Protein AF-A0AAU0RH51-F1 (afdb_monomer_lite)

pLDDT: mean 74.69, std 15.5, range [36.38, 96.56]

Radius of gyration: 16.01 Å; chains: 1; bounding box: 30×42×48 Å

Structure (mmCIF, N/CA/C/O backbone):
data_AF-A0AAU0RH51-F1
#
_entry.id   AF-A0AAU0RH51-F1
#
loop_
_atom_site.group_PDB
_atom_site.id
_atom_site.type_symbol
_atom_site.label_atom_id
_atom_site.label_alt_id
_atom_site.label_comp_id
_atom_site.label_asym_id
_atom_site.label_entity_id
_atom_site.label_seq_id
_atom_site.pdbx_PDB_ins_code
_atom_site.Cartn_x
_atom_site.Cartn_y
_atom_site.Cartn_z
_atom_site.occupancy
_atom_site.B_iso_or_equiv
_atom_site.auth_seq_id
_atom_site.auth_comp_id
_atom_site.auth_asym_id
_atom_site.auth_atom_id
_atom_site.pdbx_PDB_model_num
ATOM 1 N N . MET A 1 1 ? -5.287 16.132 17.626 1.00 53.84 1 MET A N 1
ATOM 2 C CA . MET A 1 1 ? -5.071 15.749 16.210 1.00 53.84 1 MET A CA 1
ATOM 3 C C . MET A 1 1 ? -6.405 15.384 15.580 1.00 53.84 1 MET A C 1
ATOM 5 O O . MET A 1 1 ? -7.094 14.542 16.146 1.00 53.84 1 MET A O 1
ATOM 9 N N . LYS A 1 2 ? -6.790 16.016 14.460 1.00 58.69 2 LYS A N 1
ATOM 10 C CA . LYS A 1 2 ? -7.979 15.591 13.700 1.00 58.69 2 LYS A CA 1
ATOM 11 C C . LYS A 1 2 ? -7.718 14.195 13.121 1.00 58.69 2 LYS A C 1
ATOM 13 O O . LYS A 1 2 ? -6.608 13.914 12.667 1.00 58.69 2 LYS A O 1
ATOM 18 N N . LYS A 1 3 ? -8.712 13.318 13.237 1.00 64.06 3 LYS A N 1
ATOM 19 C CA . LYS A 1 3 ? -8.663 11.931 12.771 1.00 64.06 3 LYS A CA 1
ATOM 20 C C . LYS A 1 3 ? -9.634 11.795 11.608 1.00 64.06 3 LYS A C 1
ATOM 22 O O . LYS A 1 3 ? -10.737 12.330 11.686 1.00 64.06 3 LYS A O 1
ATOM 27 N N . THR A 1 4 ? -9.222 11.078 10.571 1.00 71.19 4 THR A N 1
ATOM 28 C CA . THR A 1 4 ? -10.112 10.707 9.475 1.00 71.19 4 THR A CA 1
ATOM 29 C C . THR A 1 4 ? -10.543 9.268 9.699 1.00 71.19 4 THR A C 1
ATOM 31 O O . THR A 1 4 ? -9.706 8.375 9.826 1.00 71.19 4 THR A O 1
ATOM 34 N N . VAL A 1 5 ? -11.849 9.035 9.803 1.00 75.12 5 VAL A N 1
ATOM 35 C CA . VAL A 1 5 ? -12.367 7.673 9.931 1.00 75.12 5 VAL A CA 1
ATOM 36 C C . VAL A 1 5 ? -12.275 7.016 8.558 1.00 75.12 5 VAL A C 1
ATOM 38 O O . VAL A 1 5 ? -12.864 7.495 7.594 1.00 75.12 5 VAL A O 1
ATOM 41 N N . ILE A 1 6 ? -11.493 5.944 8.477 1.00 81.75 6 ILE A N 1
ATOM 42 C CA . ILE A 1 6 ? -11.359 5.099 7.294 1.00 81.75 6 ILE A CA 1
ATOM 43 C C . ILE A 1 6 ? -11.899 3.726 7.674 1.00 81.75 6 ILE A C 1
ATOM 45 O O . ILE A 1 6 ? -11.577 3.214 8.748 1.00 81.75 6 ILE A O 1
ATOM 49 N N . GLU A 1 7 ? -12.729 3.148 6.811 1.00 82.38 7 GLU A N 1
ATOM 50 C CA . GLU A 1 7 ? -13.250 1.797 6.997 1.00 82.38 7 GLU A CA 1
ATOM 51 C C . GLU A 1 7 ? -12.107 0.782 7.071 1.00 82.38 7 GLU A C 1
ATOM 53 O O . GLU A 1 7 ? -11.134 0.861 6.319 1.00 82.38 7 GLU A O 1
ATOM 58 N N . TYR A 1 8 ? -12.232 -0.196 7.971 1.00 83.19 8 TYR A N 1
ATOM 59 C CA . TYR A 1 8 ? -11.203 -1.218 8.178 1.00 83.19 8 TYR A CA 1
ATOM 60 C C . TYR A 1 8 ? -10.855 -1.963 6.886 1.00 83.19 8 TYR A C 1
ATOM 62 O O . TYR A 1 8 ? -9.686 -2.215 6.606 1.00 83.19 8 TYR A O 1
ATOM 70 N N . ASP A 1 9 ? -11.864 -2.244 6.069 1.00 83.38 9 ASP A N 1
ATOM 71 C CA . ASP A 1 9 ? -1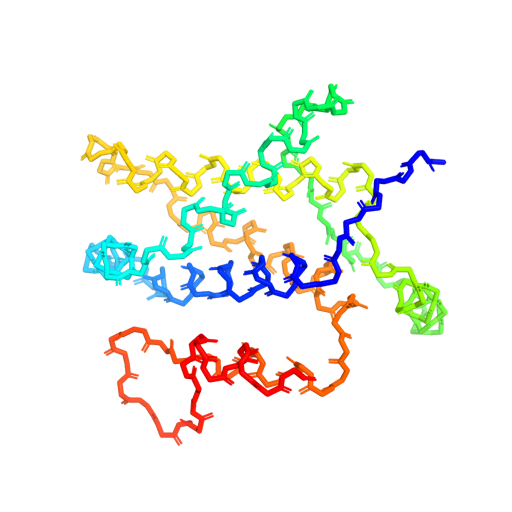1.702 -2.925 4.792 1.00 83.38 9 ASP A CA 1
ATOM 72 C C . ASP A 1 9 ? -10.757 -2.181 3.853 1.00 83.38 9 ASP A C 1
ATOM 74 O O . ASP A 1 9 ? -9.913 -2.806 3.219 1.00 83.38 9 ASP A O 1
ATOM 78 N N . LYS A 1 10 ? -10.805 -0.847 3.853 1.00 88.06 10 LYS A N 1
ATOM 79 C CA . LYS A 1 10 ? -9.887 -0.011 3.074 1.00 88.06 10 LYS A CA 1
ATOM 80 C C . LYS A 1 10 ? -8.468 -0.028 3.625 1.00 88.06 10 LYS A C 1
ATOM 82 O O . LYS A 1 10 ? -7.519 0.032 2.852 1.00 88.06 10 LYS A O 1
ATOM 87 N N . ILE A 1 11 ? -8.297 -0.165 4.940 1.00 89.38 11 ILE A N 1
ATOM 88 C CA . ILE A 1 11 ? -6.973 -0.356 5.555 1.00 89.38 11 ILE A CA 1
ATOM 89 C C . ILE A 1 11 ? -6.373 -1.703 5.152 1.00 89.38 11 ILE A C 1
ATOM 91 O O . ILE A 1 11 ? -5.186 -1.771 4.832 1.00 89.38 11 ILE A O 1
ATOM 95 N N . LEU A 1 12 ? -7.185 -2.761 5.145 1.00 87.25 12 LEU A N 1
ATOM 96 C CA . LEU A 1 12 ? -6.754 -4.089 4.724 1.00 87.25 12 LEU A CA 1
ATOM 97 C C . LEU A 1 12 ? -6.419 -4.117 3.224 1.00 87.25 12 LEU A C 1
ATOM 99 O O . LEU A 1 12 ? -5.342 -4.583 2.863 1.00 87.25 12 LEU A O 1
ATOM 103 N N . GLU A 1 13 ? -7.277 -3.551 2.368 1.00 88.38 13 GLU A N 1
ATOM 104 C CA . GLU A 1 13 ? -7.012 -3.395 0.927 1.00 88.38 13 GLU A CA 1
ATOM 105 C C . GLU A 1 13 ? -5.695 -2.650 0.675 1.00 88.38 13 GLU A C 1
ATOM 107 O O . GLU A 1 13 ? -4.873 -3.101 -0.129 1.00 88.38 13 GLU A O 1
ATOM 112 N N . LEU A 1 14 ? -5.458 -1.548 1.399 1.00 91.81 14 LEU A N 1
ATOM 113 C CA . LEU A 1 14 ? -4.223 -0.776 1.294 1.00 91.81 14 LEU A CA 1
ATOM 114 C C . LEU A 1 14 ? -3.010 -1.598 1.718 1.00 91.81 14 LEU A C 1
ATOM 116 O O . LEU A 1 14 ? -2.014 -1.619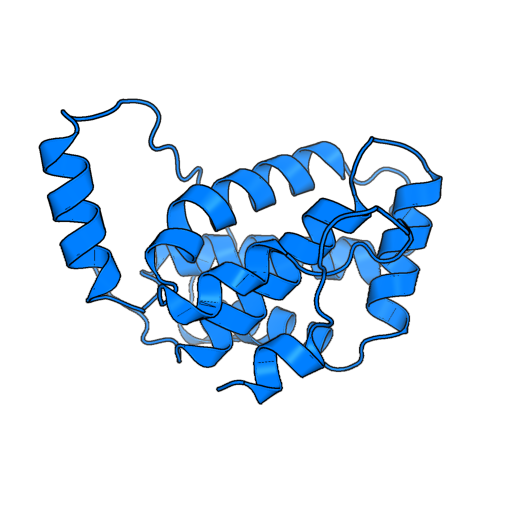 1.002 1.00 91.81 14 LEU A O 1
ATOM 120 N N . PHE A 1 15 ? -3.086 -2.287 2.861 1.00 91.12 15 PHE A N 1
ATOM 121 C CA . PHE A 1 15 ? -1.996 -3.134 3.339 1.00 91.12 15 PHE A CA 1
ATOM 122 C C . PHE A 1 15 ? -1.615 -4.173 2.288 1.00 91.12 15 PHE A C 1
ATOM 124 O O . PHE A 1 15 ? -0.443 -4.306 1.942 1.00 91.12 15 PHE A O 1
ATOM 131 N N . ILE A 1 16 ? -2.610 -4.886 1.762 1.00 86.31 16 ILE A N 1
ATOM 132 C CA . ILE A 1 16 ? -2.389 -5.950 0.792 1.00 86.31 16 ILE A CA 1
ATOM 133 C C . ILE A 1 16 ? -1.806 -5.381 -0.507 1.00 86.31 16 ILE A C 1
ATOM 135 O O . ILE A 1 16 ? -0.837 -5.925 -1.035 1.00 86.31 16 ILE A O 1
ATOM 139 N N . THR A 1 17 ? -2.362 -4.271 -0.995 1.00 88.06 17 THR A N 1
ATOM 140 C CA . THR A 1 17 ? -1.887 -3.588 -2.204 1.00 88.06 17 THR A CA 1
ATOM 141 C C . THR A 1 17 ? -0.427 -3.173 -2.063 1.00 88.06 17 THR A C 1
ATOM 143 O O . THR A 1 17 ? 0.397 -3.513 -2.906 1.00 88.06 17 THR A O 1
ATOM 146 N N . LEU A 1 18 ? -0.084 -2.485 -0.974 1.00 90.75 18 LEU A N 1
ATOM 147 C CA . LEU A 1 18 ? 1.278 -2.032 -0.711 1.00 90.75 18 LEU A CA 1
ATOM 148 C C . LEU A 1 18 ? 2.249 -3.200 -0.535 1.00 90.75 18 LEU A C 1
ATOM 150 O O . LEU A 1 18 ? 3.367 -3.152 -1.044 1.00 90.75 18 LEU A O 1
ATOM 154 N N . ARG A 1 19 ? 1.822 -4.267 0.147 1.00 86.38 19 ARG A N 1
ATOM 155 C CA . ARG A 1 19 ? 2.640 -5.469 0.309 1.00 86.38 19 ARG A CA 1
ATOM 156 C C . ARG A 1 19 ? 2.928 -6.129 -1.034 1.00 86.38 19 ARG A C 1
ATOM 158 O O . ARG A 1 19 ? 4.054 -6.561 -1.249 1.00 86.38 19 ARG A O 1
ATOM 165 N N . GLN A 1 20 ? 1.947 -6.178 -1.928 1.00 81.44 20 GLN A N 1
ATOM 166 C CA . GLN A 1 20 ? 2.146 -6.734 -3.260 1.00 81.44 20 GLN A CA 1
ATOM 167 C C . GLN A 1 20 ? 3.076 -5.896 -4.118 1.00 81.44 20 GLN A C 1
ATOM 169 O O . GLN A 1 20 ? 3.962 -6.445 -4.754 1.00 81.44 20 GLN A O 1
ATOM 174 N N . VAL A 1 21 ? 2.947 -4.571 -4.064 1.00 83.62 21 VAL A N 1
ATOM 175 C CA . VAL A 1 21 ? 3.900 -3.676 -4.729 1.00 83.62 21 VAL A CA 1
ATOM 176 C C . VAL A 1 21 ? 5.321 -3.901 -4.214 1.00 83.62 21 VAL A C 1
ATOM 178 O O . VAL A 1 21 ? 6.246 -4.003 -5.010 1.00 83.62 21 VAL A O 1
ATOM 181 N N . ASP A 1 22 ? 5.508 -4.005 -2.896 1.00 85.81 22 ASP A N 1
ATOM 182 C CA . ASP A 1 22 ? 6.816 -4.313 -2.307 1.00 85.81 22 ASP A CA 1
ATOM 183 C C . ASP A 1 22 ? 7.371 -5.647 -2.826 1.00 85.81 22 ASP A C 1
ATOM 185 O O . ASP A 1 22 ? 8.533 -5.684 -3.225 1.00 85.81 22 ASP A O 1
ATOM 189 N N . LEU A 1 23 ? 6.541 -6.698 -2.880 1.00 79.06 23 LEU A N 1
ATOM 190 C CA . LEU A 1 23 ? 6.907 -8.008 -3.431 1.00 79.06 23 LEU A CA 1
ATOM 191 C C . LEU A 1 23 ? 7.281 -7.921 -4.916 1.00 79.06 23 LEU A C 1
ATOM 193 O O . LEU A 1 23 ? 8.390 -8.287 -5.276 1.00 79.06 23 LEU A O 1
ATOM 197 N N . SER A 1 24 ? 6.440 -7.334 -5.764 1.00 76.94 24 SER A N 1
ATOM 198 C CA . SER A 1 24 ? 6.728 -7.169 -7.195 1.00 76.94 24 SER A CA 1
ATOM 199 C C . SER A 1 24 ? 7.988 -6.341 -7.484 1.00 76.94 24 SER A C 1
ATOM 201 O O . SER A 1 24 ? 8.527 -6.415 -8.579 1.00 76.94 24 SER A O 1
ATOM 203 N N . ILE A 1 25 ? 8.487 -5.551 -6.524 1.00 76.94 25 ILE A N 1
ATOM 204 C CA . ILE A 1 25 ? 9.723 -4.762 -6.664 1.00 76.94 25 ILE A CA 1
ATOM 205 C C . ILE A 1 25 ? 10.960 -5.519 -6.114 1.00 76.94 25 ILE A C 1
ATOM 207 O O . ILE A 1 25 ? 12.091 -5.032 -6.234 1.00 76.94 25 ILE A O 1
ATOM 211 N N . VAL A 1 26 ? 10.810 -6.723 -5.539 1.00 68.75 26 VAL A N 1
ATOM 212 C CA . VAL A 1 26 ? 11.889 -7.469 -4.856 1.00 68.75 26 VAL A CA 1
ATOM 213 C C . VAL A 1 26 ? 13.100 -7.727 -5.769 1.00 68.75 26 VAL A C 1
ATOM 215 O O . VAL A 1 26 ? 13.105 -8.587 -6.640 1.00 68.75 26 VAL A O 1
ATOM 218 N N . VAL A 1 27 ? 14.177 -6.985 -5.473 1.00 52.44 27 VAL A N 1
ATOM 219 C CA . VAL A 1 27 ? 15.530 -6.990 -6.070 1.00 52.44 27 VAL A CA 1
ATOM 220 C C . VAL A 1 27 ? 15.640 -6.398 -7.479 1.00 52.44 27 VAL A C 1
ATOM 222 O O . VAL A 1 27 ? 15.920 -7.126 -8.415 1.00 52.44 27 VAL A O 1
ATOM 225 N N . GLY A 1 28 ? 15.500 -5.067 -7.594 1.00 51.72 28 GLY A N 1
ATOM 226 C CA . GLY A 1 28 ? 16.314 -4.155 -8.434 1.00 51.72 28 GLY A CA 1
ATOM 227 C C . GLY A 1 28 ? 16.583 -4.492 -9.909 1.00 51.72 28 GLY A C 1
ATOM 228 O O . GLY A 1 28 ? 17.471 -3.892 -10.509 1.00 51.72 28 GLY A O 1
ATOM 229 N N . ARG A 1 29 ? 15.868 -5.453 -10.479 1.00 58.97 29 ARG A N 1
ATOM 230 C CA . ARG A 1 29 ? 16.064 -5.979 -11.822 1.00 58.97 29 ARG A CA 1
ATOM 231 C C . ARG A 1 29 ? 15.017 -5.372 -12.762 1.00 58.97 29 ARG A C 1
ATOM 233 O O . ARG A 1 29 ? 13.883 -5.173 -12.327 1.00 58.97 29 ARG A O 1
ATOM 240 N N . PRO A 1 30 ? 15.353 -5.059 -14.025 1.00 57.22 30 PRO A N 1
ATOM 241 C CA . PRO A 1 30 ? 14.385 -4.545 -15.000 1.00 57.22 30 PRO A CA 1
ATOM 242 C C . PRO A 1 30 ? 13.132 -5.425 -15.147 1.00 57.22 30 PRO A C 1
ATOM 244 O O . PRO A 1 30 ? 12.033 -4.910 -15.346 1.00 57.22 30 PRO A O 1
ATOM 247 N N . GLU A 1 31 ? 13.281 -6.740 -14.981 1.00 60.56 31 GLU A N 1
ATOM 248 C CA . GLU A 1 31 ? 12.204 -7.734 -15.022 1.00 60.56 31 GLU A CA 1
ATOM 249 C C . GLU A 1 31 ? 11.144 -7.503 -13.927 1.00 60.56 31 GLU A C 1
ATOM 251 O O . GLU A 1 31 ? 9.961 -7.750 -14.149 1.00 60.56 31 GLU A O 1
ATOM 256 N N . ASN A 1 32 ? 11.524 -6.913 -12.790 1.00 66.50 32 ASN A N 1
ATOM 257 C CA . ASN A 1 32 ? 10.603 -6.595 -11.694 1.00 66.50 32 ASN A CA 1
ATOM 258 C C . ASN A 1 32 ? 9.646 -5.454 -12.050 1.00 66.50 32 ASN A C 1
ATOM 260 O O . ASN A 1 32 ? 8.522 -5.394 -11.557 1.00 66.50 32 ASN A O 1
ATOM 264 N N . TYR A 1 33 ? 10.073 -4.523 -12.911 1.00 71.62 33 TYR A N 1
ATOM 265 C CA . TYR A 1 33 ? 9.179 -3.470 -13.389 1.00 71.62 33 TYR A CA 1
ATOM 266 C C . TYR A 1 33 ? 8.080 -4.061 -14.279 1.00 71.62 33 TYR A C 1
ATOM 268 O O . TYR A 1 33 ? 6.920 -3.677 -14.162 1.00 71.62 33 TYR A O 1
ATOM 276 N N . GLN A 1 34 ? 8.417 -5.050 -15.111 1.00 73.00 34 GLN A N 1
ATOM 277 C CA . GLN A 1 34 ? 7.424 -5.784 -15.896 1.00 73.00 34 GLN A CA 1
ATOM 278 C C . GLN A 1 34 ? 6.522 -6.660 -15.015 1.00 73.00 34 GLN A C 1
ATOM 280 O O . GLN A 1 34 ? 5.319 -6.714 -15.271 1.00 73.00 34 GLN A O 1
ATOM 285 N N . GLU A 1 35 ? 7.057 -7.288 -13.961 1.00 69.75 35 GLU A N 1
ATOM 286 C CA . GLU A 1 35 ? 6.258 -8.014 -12.960 1.00 69.75 35 GLU A CA 1
ATOM 287 C C . GLU A 1 35 ? 5.243 -7.083 -12.281 1.00 69.75 35 GLU A C 1
ATOM 289 O O . GLU A 1 35 ? 4.061 -7.415 -12.184 1.00 69.75 35 GLU A O 1
ATOM 294 N N . LEU A 1 36 ? 5.685 -5.889 -11.875 1.00 76.38 36 LEU A N 1
ATOM 295 C CA . LEU A 1 36 ? 4.830 -4.858 -11.296 1.00 76.38 36 LEU A CA 1
ATOM 296 C C . LEU A 1 36 ? 3.719 -4.446 -12.268 1.00 76.38 36 LEU A C 1
ATOM 298 O O . LEU A 1 36 ? 2.552 -4.471 -11.894 1.00 76.38 36 LEU A O 1
ATOM 302 N N . LEU A 1 37 ? 4.054 -4.094 -13.514 1.00 76.88 37 LEU A N 1
ATOM 303 C CA . LEU A 1 37 ? 3.053 -3.704 -14.513 1.00 76.88 37 LEU A CA 1
ATOM 304 C C . LEU A 1 37 ? 2.039 -4.828 -14.774 1.00 76.88 37 LEU A C 1
ATOM 306 O O . LEU A 1 37 ? 0.839 -4.571 -14.757 1.00 76.88 37 LEU A O 1
ATOM 310 N N . SER A 1 38 ? 2.508 -6.071 -14.916 1.00 74.75 38 SER A N 1
ATOM 311 C CA . SER A 1 38 ? 1.647 -7.243 -15.136 1.00 74.75 38 SER A CA 1
ATOM 312 C C . SER A 1 38 ? 0.689 -7.477 -13.962 1.00 74.75 38 SER A C 1
ATOM 314 O O . SER A 1 38 ? -0.507 -7.679 -14.163 1.00 74.75 38 SER A O 1
ATOM 316 N N . TYR A 1 39 ? 1.181 -7.355 -12.724 1.00 73.44 39 TYR A N 1
ATOM 317 C CA . TYR A 1 39 ? 0.360 -7.446 -11.515 1.00 73.44 39 TYR A CA 1
ATOM 318 C C . TYR A 1 39 ? -0.803 -6.436 -11.513 1.00 73.44 39 TYR A C 1
ATOM 320 O O . TYR A 1 39 ? -1.917 -6.769 -11.100 1.00 73.44 39 TYR A O 1
ATOM 328 N N . PHE A 1 40 ? -0.559 -5.204 -11.970 1.00 73.69 40 PHE A N 1
ATOM 329 C CA . PHE A 1 40 ? -1.585 -4.161 -12.029 1.00 73.69 40 PHE A CA 1
ATOM 330 C C . PHE A 1 40 ? -2.530 -4.299 -13.225 1.00 73.69 40 PHE A C 1
ATOM 332 O O . PHE A 1 40 ? -3.721 -4.022 -13.068 1.00 73.69 40 PHE A O 1
ATOM 339 N N . ASP A 1 41 ? -2.038 -4.754 -14.379 1.00 73.38 41 ASP A N 1
ATOM 340 C CA . ASP A 1 41 ? -2.864 -5.006 -15.565 1.00 73.38 41 ASP A CA 1
ATOM 341 C C . ASP A 1 41 ? -3.885 -6.134 -15.315 1.00 73.38 41 ASP A C 1
ATOM 343 O O . ASP A 1 41 ? -5.035 -6.050 -15.754 1.00 73.38 41 ASP A O 1
ATOM 347 N N . GLU A 1 42 ? -3.514 -7.163 -14.548 1.00 68.12 42 GLU A N 1
ATOM 348 C CA . GLU A 1 42 ? -4.385 -8.314 -14.279 1.00 68.12 42 GLU A CA 1
ATOM 349 C C . GLU A 1 42 ? -5.444 -8.066 -13.188 1.00 68.12 42 GLU A C 1
ATOM 351 O O . GLU A 1 42 ? -6.460 -8.765 -13.129 1.00 68.12 42 GLU A O 1
ATOM 356 N N . ARG A 1 43 ? -5.267 -7.054 -12.326 1.00 69.00 43 ARG A N 1
ATOM 357 C CA . ARG A 1 43 ? -6.076 -6.876 -11.105 1.00 69.00 43 ARG A CA 1
ATOM 358 C C . ARG A 1 43 ? -6.850 -5.562 -11.084 1.00 69.00 43 ARG A C 1
ATOM 360 O O . ARG A 1 43 ? -6.443 -4.548 -10.515 1.00 69.00 43 ARG A O 1
ATOM 367 N N . LYS A 1 44 ? -8.074 -5.631 -11.612 1.00 66.69 44 LYS A N 1
ATOM 368 C CA . LYS A 1 44 ? -9.004 -4.493 -11.774 1.00 66.69 44 LYS A CA 1
ATOM 369 C C . LYS A 1 44 ? -9.387 -3.767 -10.475 1.00 66.69 44 LYS A C 1
ATOM 371 O O . LYS A 1 44 ? -9.805 -2.614 -10.523 1.00 66.69 44 LYS A O 1
ATOM 376 N N . TYR A 1 45 ? -9.267 -4.414 -9.317 1.00 67.00 45 TYR A N 1
ATOM 377 C CA . TYR A 1 45 ? -9.698 -3.867 -8.022 1.00 67.00 45 TYR A CA 1
ATOM 378 C C . TYR A 1 45 ? -8.641 -2.996 -7.325 1.00 67.00 45 TYR A C 1
ATOM 380 O O . TYR A 1 45 ? -8.962 -2.313 -6.353 1.00 67.00 45 TYR A O 1
ATOM 388 N N . ILE A 1 46 ? -7.395 -2.969 -7.810 1.00 73.94 46 ILE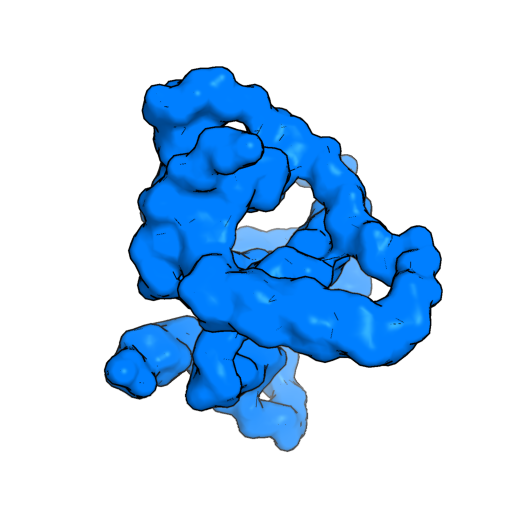 A N 1
ATOM 389 C CA . ILE A 1 46 ? -6.326 -2.220 -7.140 1.00 73.94 46 ILE A CA 1
ATOM 390 C C . ILE A 1 46 ? -6.433 -0.717 -7.404 1.00 73.94 46 ILE A C 1
ATOM 392 O O . ILE A 1 46 ? -6.286 0.085 -6.482 1.00 73.94 46 ILE A O 1
ATOM 396 N N . SER A 1 47 ? -6.727 -0.324 -8.646 1.00 77.31 47 SER A N 1
ATOM 397 C CA . SER A 1 47 ? -6.872 1.089 -9.013 1.00 77.31 47 SER A CA 1
ATOM 398 C C . SER A 1 47 ? -7.928 1.818 -8.154 1.00 77.31 47 SER A C 1
ATOM 400 O O . SER A 1 47 ? -7.598 2.870 -7.604 1.00 77.31 47 SER A O 1
ATOM 402 N N . PRO A 1 48 ? -9.121 1.242 -7.887 1.00 85.81 48 PRO A N 1
ATOM 403 C CA . PRO A 1 48 ? -10.065 1.796 -6.914 1.00 85.81 48 PRO A CA 1
ATOM 404 C C . PRO A 1 48 ? -9.491 2.017 -5.504 1.00 85.81 48 PRO A C 1
ATOM 406 O O . PRO A 1 48 ? -9.791 3.032 -4.874 1.00 85.81 48 PRO A O 1
ATOM 409 N N . CYS A 1 49 ? -8.658 1.099 -4.996 1.00 88.06 49 CYS A N 1
ATOM 410 C CA . CYS A 1 49 ? -8.013 1.251 -3.688 1.00 88.06 49 CYS A CA 1
ATOM 411 C C . CYS A 1 49 ? -7.035 2.436 -3.683 1.00 88.06 49 CYS A C 1
ATOM 413 O O . CYS A 1 49 ? -7.068 3.252 -2.762 1.00 88.06 49 CYS A O 1
ATOM 415 N N . LEU A 1 50 ? -6.184 2.566 -4.706 1.00 90.81 50 LEU A N 1
ATOM 416 C CA . LEU A 1 50 ? -5.227 3.676 -4.801 1.00 90.81 50 LEU A CA 1
ATOM 417 C C . LEU A 1 50 ? -5.952 5.029 -4.854 1.00 90.81 50 LEU A C 1
ATOM 419 O O . LEU A 1 50 ? -5.672 5.924 -4.047 1.00 90.81 50 LEU A O 1
ATOM 423 N N . GLN A 1 51 ? -6.949 5.133 -5.735 1.00 91.88 51 GLN A N 1
ATOM 424 C CA . GLN A 1 51 ? -7.752 6.340 -5.926 1.00 91.88 51 GLN A CA 1
ATOM 425 C C . GLN A 1 51 ? -8.509 6.741 -4.661 1.00 91.88 51 GLN A C 1
ATOM 427 O O . GLN A 1 51 ? -8.612 7.932 -4.367 1.00 91.88 51 GLN A O 1
ATOM 432 N N . TYR A 1 52 ? -8.999 5.771 -3.882 1.00 93.31 52 TYR A N 1
ATOM 433 C CA . TYR A 1 52 ? -9.719 6.035 -2.638 1.00 93.31 52 TYR A CA 1
ATOM 434 C C . TYR A 1 52 ? -8.890 6.876 -1.653 1.00 93.31 52 TYR A C 1
ATOM 436 O O . TYR A 1 52 ? -9.371 7.893 -1.149 1.00 93.31 52 TYR A O 1
ATOM 444 N N . PHE A 1 53 ? -7.628 6.508 -1.400 1.00 94.19 53 PHE A N 1
ATOM 445 C CA . PHE A 1 53 ? -6.783 7.241 -0.447 1.00 94.19 53 PHE A CA 1
ATOM 446 C C . PHE A 1 53 ? -6.366 8.618 -0.973 1.00 94.19 53 PHE A C 1
ATOM 448 O O . PHE A 1 53 ? -6.369 9.590 -0.214 1.00 94.19 53 PHE A O 1
ATOM 455 N N . VAL A 1 54 ? -6.094 8.737 -2.276 1.00 94.50 54 VAL A N 1
ATOM 456 C CA . VAL A 1 54 ? -5.818 10.033 -2.920 1.00 94.50 54 VAL A CA 1
ATOM 457 C C . VAL A 1 54 ? -7.041 10.956 -2.835 1.00 94.50 54 VAL A C 1
ATOM 459 O O . VAL A 1 54 ? -6.910 12.135 -2.494 1.00 94.50 54 VAL A O 1
ATOM 462 N N . ALA A 1 55 ? -8.240 10.431 -3.097 1.00 94.44 55 ALA A N 1
ATOM 463 C CA . ALA A 1 55 ? -9.494 11.173 -2.998 1.00 94.44 55 ALA A CA 1
ATOM 464 C C . ALA A 1 55 ? -9.777 11.618 -1.558 1.00 94.44 55 ALA A C 1
ATOM 466 O O . ALA A 1 55 ? -10.130 12.777 -1.342 1.00 94.44 55 ALA A O 1
ATOM 467 N N . LYS A 1 56 ? -9.533 10.752 -0.564 1.00 93.19 56 LYS A N 1
ATOM 468 C CA . LYS A 1 56 ? -9.676 11.107 0.855 1.00 93.19 56 LYS A CA 1
ATOM 469 C C . LYS A 1 56 ? -8.741 12.240 1.268 1.00 93.19 56 LYS A C 1
ATOM 471 O O . LYS A 1 56 ? -9.171 13.156 1.968 1.00 93.19 56 LYS A O 1
ATOM 476 N N . CYS A 1 57 ? -7.494 12.254 0.798 1.00 93.38 57 CYS A N 1
ATOM 477 C CA . CYS A 1 57 ? -6.614 13.402 1.024 1.00 93.38 57 CYS A CA 1
ATOM 478 C C . CYS A 1 57 ? -7.192 14.696 0.429 1.00 93.38 57 CYS A C 1
ATOM 480 O O . CYS A 1 57 ? -7.197 15.719 1.112 1.00 93.38 57 CYS A O 1
ATOM 482 N N . LYS A 1 58 ? -7.736 14.658 -0.796 1.00 93.25 58 LYS A N 1
ATOM 483 C CA . LYS A 1 58 ? -8.360 15.830 -1.441 1.00 93.25 58 LYS A CA 1
ATOM 484 C C . LYS A 1 58 ? -9.597 16.323 -0.685 1.00 93.25 58 LYS A C 1
ATOM 486 O O . LYS A 1 58 ? -9.700 17.519 -0.424 1.00 93.25 58 LYS A O 1
ATOM 491 N N . GLU A 1 59 ? -10.489 15.415 -0.290 1.00 92.81 59 GLU A N 1
ATOM 492 C CA . GLU A 1 59 ? -11.701 15.707 0.492 1.00 92.81 59 GLU A CA 1
ATOM 493 C C . GLU A 1 59 ? -11.361 16.460 1.787 1.00 92.81 59 GLU A C 1
ATOM 495 O O . GLU A 1 59 ? -11.961 17.487 2.107 1.00 92.81 59 GLU A O 1
ATOM 500 N N . HIS A 1 60 ? -10.326 16.002 2.493 1.00 90.00 60 HIS A N 1
ATOM 501 C CA . HIS A 1 60 ? -9.864 16.613 3.738 1.00 90.00 60 HIS A CA 1
ATOM 502 C C . HIS A 1 60 ? -8.867 17.767 3.544 1.00 90.00 60 HIS A C 1
ATOM 504 O O . HIS A 1 60 ? -8.376 18.309 4.538 1.00 90.00 60 HIS A O 1
ATOM 510 N N . LYS A 1 61 ? -8.575 18.163 2.296 1.00 93.62 61 LYS A N 1
ATOM 511 C CA . LYS A 1 61 ? -7.586 19.198 1.935 1.00 93.62 61 LYS A CA 1
ATOM 512 C C . LYS A 1 61 ? -6.197 18.932 2.539 1.00 93.62 61 LYS A C 1
ATOM 514 O O . LYS A 1 61 ? -5.511 19.849 2.985 1.00 93.62 61 LYS A O 1
ATOM 519 N N . LEU A 1 62 ? -5.801 17.664 2.584 1.00 92.38 62 LEU A N 1
ATOM 520 C CA . LEU A 1 62 ? -4.509 17.209 3.085 1.00 92.38 62 LEU A CA 1
ATOM 521 C C . LEU A 1 62 ? -3.499 17.107 1.932 1.00 92.38 62 LEU A C 1
ATOM 523 O O . LEU A 1 62 ? -3.837 16.557 0.880 1.00 92.38 62 LEU A O 1
ATOM 527 N N . PRO A 1 63 ? -2.258 17.590 2.107 1.00 94.25 63 PRO A N 1
ATOM 528 C CA . PRO A 1 63 ? -1.247 17.495 1.064 1.00 94.25 63 PRO A CA 1
ATOM 529 C C . PRO A 1 63 ? -0.696 16.065 0.957 1.00 94.25 63 PRO A C 1
ATOM 531 O O . PRO A 1 63 ? -0.547 15.362 1.956 1.00 94.25 63 PRO A O 1
ATOM 534 N N . LEU A 1 64 ? -0.371 15.631 -0.262 1.00 93.88 64 LEU A N 1
ATOM 535 C CA . LEU A 1 64 ? 0.210 14.311 -0.527 1.00 93.88 64 LEU A CA 1
ATOM 536 C C . LEU A 1 64 ? 1.715 14.349 -0.247 1.00 93.88 64 LEU A C 1
ATOM 538 O O . LEU A 1 64 ? 2.512 14.630 -1.139 1.00 93.88 64 LEU A O 1
ATOM 542 N N . VAL A 1 65 ? 2.097 14.112 1.006 1.00 93.25 65 VAL A N 1
ATOM 543 C CA . VAL A 1 65 ? 3.493 14.184 1.457 1.00 93.25 65 VAL A CA 1
ATOM 544 C C . VAL A 1 65 ? 3.859 12.910 2.206 1.00 93.25 65 VAL A C 1
ATOM 546 O O . VAL A 1 65 ? 3.117 12.463 3.082 1.00 93.25 65 VAL A O 1
ATOM 549 N N . TYR A 1 66 ? 5.024 12.353 1.878 1.00 92.19 66 TYR A N 1
ATOM 550 C CA . TYR A 1 66 ? 5.623 11.268 2.645 1.00 92.19 66 TYR A CA 1
ATOM 551 C C . TYR A 1 66 ? 6.157 11.784 3.978 1.00 92.19 66 TYR A C 1
ATOM 553 O O . TYR A 1 66 ? 6.901 12.763 4.018 1.00 92.19 66 TYR A O 1
ATOM 561 N N . GLN A 1 67 ? 5.817 11.092 5.058 1.00 89.38 67 GLN A N 1
ATOM 562 C CA . GLN A 1 67 ? 6.447 11.280 6.356 1.00 89.38 67 GLN A CA 1
ATOM 563 C C . GLN A 1 67 ? 7.064 9.955 6.778 1.00 89.38 67 GLN A C 1
ATOM 565 O O . GLN A 1 67 ? 6.442 8.910 6.607 1.00 89.38 67 GLN A O 1
ATOM 570 N N . GLU A 1 68 ? 8.288 9.989 7.297 1.00 84.12 68 GLU A N 1
ATOM 571 C CA . GLU A 1 68 ? 8.916 8.785 7.830 1.00 84.12 68 GLU A CA 1
ATOM 572 C C . GLU A 1 68 ? 8.217 8.352 9.115 1.00 84.12 68 GLU A C 1
ATOM 574 O O . GLU A 1 68 ? 8.111 9.115 10.075 1.00 84.12 68 GLU A O 1
ATOM 579 N N . HIS A 1 69 ? 7.781 7.094 9.151 1.00 78.19 69 HIS A N 1
ATOM 580 C CA . HIS A 1 69 ? 7.171 6.485 10.329 1.00 78.19 69 HIS A CA 1
ATOM 581 C C . HIS A 1 69 ? 8.231 5.662 11.036 1.00 78.19 69 HIS A C 1
ATOM 583 O O . HIS A 1 69 ? 8.174 4.436 11.111 1.00 78.19 69 HIS A O 1
ATOM 589 N N . ASN A 1 70 ? 9.265 6.351 11.503 1.00 64.94 70 ASN A N 1
ATOM 590 C CA . ASN A 1 70 ? 10.338 5.714 12.238 1.00 64.94 70 ASN A CA 1
ATOM 591 C C . ASN A 1 70 ? 9.867 5.425 13.666 1.00 64.94 70 ASN A C 1
ATOM 593 O O . ASN A 1 70 ? 9.710 6.337 14.469 1.00 64.94 70 ASN A O 1
ATOM 597 N N . TYR A 1 71 ? 9.784 4.145 14.032 1.00 54.22 71 TYR A N 1
ATOM 598 C CA . TYR A 1 71 ? 10.011 3.735 15.426 1.00 54.22 71 TYR A CA 1
ATOM 599 C C . TYR A 1 71 ? 11.521 3.659 15.728 1.00 54.22 71 TYR A C 1
ATOM 601 O O . TYR A 1 71 ? 11.973 2.813 16.501 1.00 54.22 71 TYR A O 1
ATOM 609 N N . ALA A 1 72 ? 12.335 4.499 15.078 1.00 38.25 72 ALA A N 1
ATOM 610 C CA . ALA A 1 72 ? 13.768 4.575 15.325 1.00 38.25 72 ALA A CA 1
ATOM 611 C C . ALA A 1 72 ? 13.990 5.367 16.616 1.00 38.25 72 ALA A C 1
ATOM 613 O O . ALA A 1 72 ? 14.030 6.593 16.629 1.00 38.25 72 ALA A O 1
ATOM 614 N N . GLY A 1 73 ? 14.057 4.616 17.710 1.00 36.38 73 GLY A N 1
ATOM 615 C CA . GLY A 1 73 ? 14.171 5.112 19.072 1.00 36.38 73 GLY A CA 1
ATOM 616 C C . GLY A 1 73 ? 13.142 4.409 19.932 1.00 36.38 73 GLY A C 1
ATOM 617 O O . GLY A 1 73 ? 12.155 5.028 20.298 1.00 36.38 73 GLY A O 1
ATOM 618 N N . GLN A 1 74 ? 13.336 3.110 20.200 1.00 41.12 74 GLN A N 1
ATOM 619 C CA . GLN A 1 74 ? 12.488 2.347 21.118 1.00 41.12 74 GLN A CA 1
ATOM 620 C C . GLN A 1 74 ? 12.332 3.126 22.434 1.00 41.12 74 GLN A C 1
ATOM 622 O O . GLN A 1 74 ? 13.273 3.156 23.233 1.00 41.12 74 GLN A O 1
ATOM 627 N N . PRO A 1 75 ? 11.162 3.709 22.740 1.00 41.16 75 PRO A N 1
ATOM 628 C CA . PRO A 1 75 ? 10.846 3.925 24.130 1.00 41.16 75 PRO A CA 1
ATOM 629 C C . PRO A 1 75 ? 10.555 2.521 24.682 1.00 41.16 75 PRO A C 1
ATOM 631 O O . PRO A 1 75 ? 9.881 1.725 24.026 1.00 41.16 75 PRO A O 1
ATOM 634 N N . LYS A 1 76 ? 11.158 2.176 25.829 1.00 46.91 76 LYS A N 1
ATOM 635 C CA . LYS A 1 76 ? 11.043 0.890 26.557 1.00 46.91 76 LYS A CA 1
ATOM 636 C C . LYS A 1 76 ? 9.829 0.066 26.097 1.00 46.91 76 LYS A C 1
ATOM 638 O O . LYS A 1 76 ? 8.722 0.592 26.204 1.00 46.91 76 LYS A O 1
ATOM 643 N N . LEU A 1 77 ? 10.031 -1.180 25.640 1.00 49.59 77 LEU A N 1
ATOM 644 C CA . LEU A 1 77 ? 9.033 -2.180 25.176 1.00 49.59 77 LEU A CA 1
ATOM 645 C C . LEU A 1 77 ? 7.590 -1.983 25.694 1.00 49.59 77 LEU A C 1
ATOM 647 O O . LEU A 1 77 ? 6.624 -2.099 24.946 1.00 49.59 77 LEU A O 1
ATOM 651 N N . PHE A 1 78 ? 7.440 -1.630 26.968 1.00 49.09 78 PHE A N 1
ATOM 652 C CA . PHE A 1 78 ? 6.185 -1.284 27.631 1.00 49.09 78 PHE A CA 1
ATOM 653 C C . PHE A 1 78 ? 5.374 -0.142 26.978 1.00 49.09 78 PHE A C 1
ATOM 655 O O . PHE A 1 78 ? 4.167 -0.265 26.785 1.00 49.09 78 PHE A O 1
ATOM 662 N N . SER A 1 79 ? 6.017 0.961 26.593 1.00 49.66 79 SER A N 1
ATOM 663 C CA . SER A 1 79 ? 5.367 2.089 25.906 1.00 49.66 79 SER A CA 1
ATOM 664 C C . SER A 1 79 ? 4.901 1.716 24.498 1.00 49.66 79 SER A C 1
ATOM 666 O O . SER A 1 79 ? 3.852 2.173 24.058 1.00 49.66 79 SER A O 1
ATOM 668 N N . GLN A 1 80 ? 5.624 0.812 23.836 1.00 51.84 80 GLN A N 1
ATOM 669 C CA . GLN A 1 80 ? 5.262 0.255 22.539 1.00 51.84 80 GLN A CA 1
ATOM 670 C C . GLN A 1 80 ? 4.053 -0.675 22.662 1.00 51.84 80 GLN A C 1
ATOM 672 O O . GLN A 1 80 ? 3.157 -0.623 21.831 1.00 51.84 80 GLN A O 1
ATOM 677 N N . VAL A 1 81 ? 3.961 -1.465 23.736 1.00 54.78 81 VAL A N 1
ATOM 678 C CA . VAL A 1 81 ? 2.770 -2.272 24.039 1.00 54.78 81 VAL A CA 1
ATOM 679 C C . VAL A 1 81 ? 1.556 -1.384 24.303 1.00 54.78 81 VAL A C 1
ATOM 681 O O . VAL A 1 81 ? 0.498 -1.657 23.749 1.00 54.78 81 VAL A O 1
ATOM 684 N N . ILE A 1 82 ? 1.692 -0.303 25.077 1.00 55.41 82 ILE A N 1
ATOM 685 C CA . ILE A 1 82 ? 0.584 0.630 25.354 1.00 55.41 82 ILE A CA 1
ATOM 686 C C . ILE A 1 82 ? 0.174 1.394 24.088 1.00 55.41 82 ILE A C 1
ATOM 688 O O . ILE A 1 82 ? -1.017 1.484 23.791 1.00 55.41 82 ILE A O 1
ATOM 692 N N . PHE A 1 83 ? 1.141 1.889 23.309 1.00 54.00 83 PHE A N 1
ATOM 693 C CA . PHE A 1 83 ? 0.897 2.584 22.044 1.00 54.00 83 PHE A CA 1
ATOM 694 C C . PHE A 1 83 ? 0.251 1.658 21.010 1.00 54.00 83 PHE A C 1
ATOM 696 O O . PHE A 1 83 ? -0.746 2.026 20.395 1.00 54.00 83 PHE A O 1
ATOM 703 N N . ASN A 1 84 ? 0.742 0.423 20.883 1.00 54.81 84 ASN A N 1
ATOM 704 C CA . ASN A 1 84 ? 0.144 -0.593 20.022 1.00 54.81 84 ASN A CA 1
ATOM 705 C C . ASN A 1 84 ? -1.233 -1.013 20.538 1.00 54.81 84 ASN A C 1
ATOM 707 O O . ASN A 1 84 ? -2.124 -1.238 19.734 1.00 54.81 84 ASN A O 1
ATOM 711 N N . PHE A 1 85 ? -1.464 -1.078 21.851 1.00 55.38 85 PHE A N 1
ATOM 712 C CA . PHE A 1 85 ? -2.783 -1.384 22.405 1.00 55.38 85 PHE A CA 1
ATOM 713 C C . PHE A 1 85 ? -3.791 -0.268 22.096 1.00 55.38 85 PHE A C 1
ATOM 715 O O . PHE A 1 85 ? -4.869 -0.558 21.585 1.00 55.38 85 PHE A O 1
ATOM 722 N N . TRP A 1 86 ? -3.427 1.002 22.297 1.00 53.12 86 TRP A N 1
ATOM 723 C CA . TRP A 1 86 ? -4.267 2.152 21.938 1.00 53.12 86 TRP A CA 1
ATOM 724 C C . TRP A 1 86 ? -4.492 2.265 20.422 1.00 53.12 86 TRP A C 1
ATOM 726 O O . TRP A 1 86 ? -5.622 2.462 19.977 1.00 53.12 86 TRP A O 1
ATOM 736 N N . ASN A 1 87 ? -3.463 2.062 19.597 1.00 54.16 87 ASN A N 1
ATOM 737 C CA . ASN A 1 87 ? -3.602 2.095 18.136 1.00 54.16 87 ASN A CA 1
ATOM 738 C C . ASN A 1 87 ? -4.386 0.910 17.573 1.00 54.16 87 ASN A C 1
ATOM 740 O O . ASN A 1 87 ? -5.087 1.061 16.577 1.00 54.16 87 ASN A O 1
ATOM 744 N N . ARG A 1 88 ? -4.358 -0.248 18.233 1.00 54.69 88 ARG A N 1
ATOM 745 C CA . ARG A 1 88 ? -5.152 -1.419 17.842 1.00 54.69 88 ARG A CA 1
ATOM 746 C C . ARG A 1 88 ? -6.646 -1.237 18.122 1.00 54.69 88 ARG A C 1
ATOM 748 O O . ARG A 1 88 ? -7.476 -1.846 17.445 1.00 54.69 88 ARG A O 1
ATOM 755 N N . TRP A 1 89 ? -6.991 -0.371 19.079 1.00 52.59 89 TRP A N 1
ATOM 756 C CA . TRP A 1 89 ? -8.355 0.132 19.278 1.00 52.59 89 TRP A CA 1
ATOM 757 C C . TRP A 1 89 ? -8.713 1.232 18.266 1.00 52.59 89 TRP A C 1
ATOM 759 O O . TRP A 1 89 ? -9.867 1.353 17.859 1.00 52.59 89 TRP A O 1
ATOM 769 N N . HIS A 1 90 ? -7.725 1.992 17.790 1.00 58.09 90 HIS A N 1
ATOM 770 C CA . HIS A 1 90 ? -7.887 3.045 16.789 1.00 58.09 90 HIS A CA 1
ATOM 771 C C . HIS A 1 90 ? -7.524 2.568 15.377 1.00 58.09 90 HIS A C 1
ATOM 773 O O . HIS A 1 90 ? -6.518 2.969 14.793 1.00 58.09 90 HIS A O 1
ATOM 779 N N . ARG A 1 91 ? -8.417 1.768 14.786 1.00 66.56 91 ARG A N 1
ATOM 780 C CA . ARG A 1 91 ? -8.314 1.211 13.419 1.00 66.56 91 ARG A CA 1
ATOM 781 C C . ARG A 1 91 ? -8.416 2.254 12.283 1.00 66.56 91 ARG A C 1
ATOM 783 O O . ARG A 1 91 ? -8.690 1.897 11.146 1.00 66.56 91 ARG A O 1
ATOM 790 N N . SER A 1 92 ? -8.221 3.537 12.585 1.00 76.38 92 SER A N 1
ATOM 791 C CA . SER A 1 92 ? -8.289 4.668 11.653 1.00 76.38 92 SER A CA 1
ATOM 792 C C . SER A 1 92 ? -6.895 5.194 11.308 1.00 76.38 92 SER A C 1
ATOM 794 O O . SER A 1 92 ? -5.983 5.113 12.139 1.00 76.38 92 SER A O 1
ATOM 796 N N . LEU A 1 93 ? -6.755 5.828 10.141 1.00 83.25 93 LEU A N 1
ATOM 797 C CA . LEU A 1 93 ? -5.576 6.637 9.835 1.00 83.25 93 LEU A CA 1
ATOM 798 C C . LEU A 1 93 ? -5.731 8.039 10.426 1.00 83.25 93 LEU A C 1
ATOM 800 O O . LEU A 1 93 ? -6.715 8.742 10.191 1.00 83.25 93 LEU A O 1
ATOM 804 N N . ILE A 1 94 ? -4.742 8.474 11.191 1.00 86.25 94 ILE A N 1
ATOM 805 C CA . ILE A 1 94 ? -4.628 9.883 11.561 1.00 86.25 94 ILE A CA 1
ATOM 806 C C . ILE A 1 94 ? -4.126 10.694 10.358 1.00 86.25 94 ILE A C 1
ATOM 808 O O . ILE A 1 94 ? -3.557 10.135 9.425 1.00 86.25 94 ILE A O 1
ATOM 812 N N . ASN A 1 95 ? -4.328 12.015 10.357 1.00 88.31 95 ASN A N 1
ATOM 813 C CA . ASN A 1 95 ? -4.122 12.823 9.147 1.00 88.31 95 ASN A CA 1
ATOM 814 C C . ASN A 1 95 ? -2.749 12.642 8.484 1.00 88.31 95 ASN A C 1
ATOM 816 O O . ASN A 1 95 ? -2.691 12.568 7.265 1.00 88.31 95 ASN A O 1
ATOM 820 N N . HIS A 1 96 ? -1.664 12.524 9.249 1.00 88.62 96 HIS A N 1
ATOM 821 C CA . HIS A 1 96 ? -0.340 12.338 8.659 1.00 88.62 96 HIS A CA 1
ATOM 822 C C . HIS A 1 96 ? -0.106 10.925 8.088 1.00 88.62 96 HIS A C 1
ATOM 824 O O . HIS A 1 96 ? 0.551 10.770 7.058 1.00 88.62 96 HIS A O 1
ATOM 830 N N . GLU A 1 97 ? -0.687 9.891 8.707 1.00 90.94 97 GLU A N 1
ATOM 831 C CA . GLU A 1 97 ? -0.709 8.536 8.145 1.00 90.94 97 GLU A CA 1
ATOM 832 C C . GLU A 1 97 ? -1.526 8.521 6.845 1.00 90.94 97 GLU A C 1
ATOM 834 O O . GLU A 1 97 ? -1.110 7.907 5.868 1.00 90.94 97 GLU A O 1
ATOM 839 N N . LEU A 1 98 ? -2.652 9.247 6.803 1.00 92.44 98 LEU A N 1
ATOM 840 C CA . LEU A 1 98 ? -3.469 9.403 5.599 1.00 92.44 98 LEU A CA 1
ATOM 841 C C . LEU A 1 98 ? -2.717 10.162 4.495 1.00 92.44 98 LEU A C 1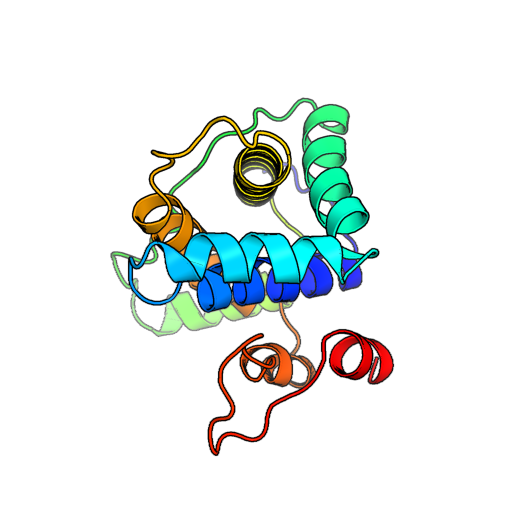
ATOM 843 O O . LEU A 1 98 ? -2.745 9.732 3.349 1.00 92.44 98 LEU A O 1
ATOM 847 N N . MET A 1 99 ? -2.002 11.240 4.829 1.00 94.25 99 MET A N 1
ATOM 848 C CA . MET A 1 99 ? -1.132 11.957 3.884 1.00 94.25 99 MET A CA 1
ATOM 849 C C . MET A 1 99 ? -0.069 11.035 3.281 1.00 94.25 99 MET A C 1
ATOM 851 O O . MET A 1 99 ? 0.144 11.056 2.071 1.00 94.25 99 MET A O 1
ATOM 855 N N . THR A 1 100 ? 0.549 10.191 4.115 1.00 95.44 100 THR A N 1
ATOM 856 C CA . THR A 1 100 ? 1.551 9.215 3.665 1.00 95.44 100 THR A CA 1
ATOM 857 C C . THR A 1 100 ? 0.920 8.149 2.773 1.00 95.44 100 THR A C 1
ATOM 859 O O . THR A 1 100 ? 1.455 7.863 1.706 1.00 95.44 100 THR A O 1
ATOM 862 N N . ALA A 1 101 ? -0.238 7.603 3.159 1.00 95.06 101 ALA A N 1
ATOM 863 C CA . ALA A 1 101 ? -0.987 6.652 2.340 1.00 95.06 101 ALA A CA 1
ATOM 864 C C . ALA A 1 101 ? -1.337 7.248 0.969 1.00 95.06 101 ALA A C 1
ATOM 866 O O . ALA A 1 101 ? -1.053 6.637 -0.056 1.00 95.06 101 ALA A O 1
ATOM 867 N N . GLY A 1 102 ? -1.887 8.465 0.943 1.00 96.25 102 GLY A N 1
ATOM 868 C CA . GLY A 1 102 ? -2.217 9.169 -0.293 1.00 96.25 102 GLY A CA 1
ATOM 869 C C . GLY A 1 102 ? -0.990 9.448 -1.164 1.00 96.25 102 GLY A C 1
ATOM 870 O O . GLY A 1 102 ? -1.061 9.261 -2.375 1.00 96.25 102 GLY A O 1
ATOM 871 N N . TYR A 1 103 ? 0.137 9.851 -0.566 1.00 96.56 103 TYR A N 1
ATOM 872 C CA . TYR A 1 103 ? 1.403 10.012 -1.286 1.00 96.56 103 TYR A CA 1
ATOM 873 C C . TYR A 1 103 ? 1.842 8.696 -1.935 1.00 96.56 103 TYR A C 1
ATOM 875 O O . TYR A 1 103 ? 2.070 8.668 -3.140 1.00 96.56 103 TYR A O 1
ATOM 883 N N . LEU A 1 104 ? 1.910 7.601 -1.170 1.00 95.81 104 LEU A N 1
ATOM 884 C CA . LEU A 1 104 ? 2.337 6.300 -1.691 1.00 95.81 104 LEU A CA 1
ATOM 885 C C . LEU A 1 104 ? 1.418 5.813 -2.816 1.00 95.81 104 LEU A C 1
ATOM 887 O O . LEU A 1 104 ? 1.916 5.364 -3.843 1.00 95.81 104 LEU A O 1
ATOM 891 N N . CYS A 1 105 ? 0.098 5.959 -2.662 1.00 94.94 105 CYS A N 1
ATOM 892 C CA . CYS A 1 105 ? -0.856 5.611 -3.712 1.00 94.94 105 CYS A CA 1
ATOM 893 C C . CYS A 1 105 ? -0.633 6.429 -4.991 1.00 94.94 105 CYS A C 1
ATOM 895 O O . CYS A 1 105 ? -0.583 5.852 -6.072 1.00 94.94 105 CYS A O 1
ATOM 897 N N . ALA A 1 106 ? -0.443 7.746 -4.877 1.00 93.31 106 ALA A N 1
ATOM 898 C CA . ALA A 1 106 ? -0.201 8.609 -6.031 1.00 93.31 106 ALA A CA 1
ATOM 899 C C . ALA A 1 106 ? 1.135 8.300 -6.731 1.00 93.31 106 ALA A C 1
ATOM 901 O O . ALA A 1 106 ? 1.221 8.359 -7.955 1.00 93.31 106 ALA A O 1
ATOM 902 N N . GLU A 1 107 ? 2.181 7.963 -5.976 1.00 91.75 107 GLU A N 1
ATOM 903 C CA . GLU A 1 107 ? 3.465 7.539 -6.541 1.00 91.75 107 GLU A CA 1
ATOM 904 C C . GLU A 1 107 ? 3.332 6.211 -7.294 1.00 91.75 107 GLU A C 1
ATOM 906 O O . GLU A 1 107 ? 3.825 6.091 -8.412 1.00 91.75 107 GLU A O 1
ATOM 911 N N . ILE A 1 108 ? 2.610 5.239 -6.729 1.00 89.69 108 ILE A N 1
ATOM 912 C CA .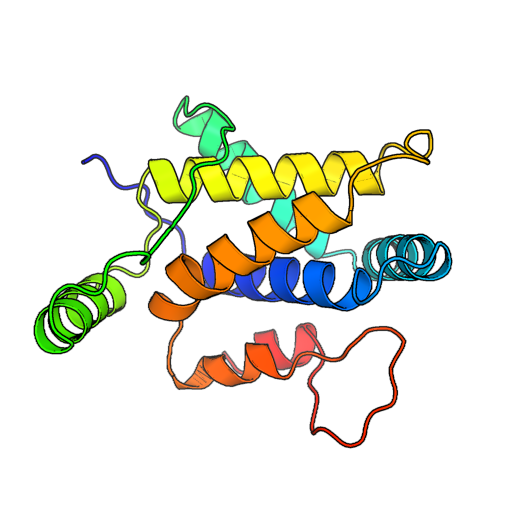 ILE A 1 108 ? 2.321 3.961 -7.392 1.00 89.69 108 ILE A CA 1
ATOM 913 C C . ILE A 1 108 ? 1.539 4.194 -8.694 1.00 89.69 108 ILE A C 1
ATOM 915 O O . ILE A 1 108 ? 1.918 3.657 -9.732 1.00 89.69 108 ILE A O 1
ATOM 919 N N . GLU A 1 109 ? 0.503 5.042 -8.678 1.00 88.19 109 GLU A N 1
ATOM 920 C CA . GLU A 1 109 ? -0.252 5.394 -9.890 1.00 88.19 109 GLU A CA 1
ATOM 921 C C . GLU A 1 109 ? 0.651 5.992 -10.975 1.00 88.19 109 GLU A C 1
ATOM 923 O O . GLU A 1 109 ? 0.548 5.605 -12.139 1.00 88.19 109 GLU A O 1
ATOM 928 N N . LYS A 1 110 ? 1.579 6.889 -10.617 1.00 85.94 110 LYS A N 1
ATOM 929 C CA . LYS A 1 110 ? 2.543 7.436 -11.586 1.00 85.94 110 LYS A CA 1
ATOM 930 C C . LYS A 1 110 ? 3.405 6.339 -12.201 1.00 85.94 110 LYS A C 1
ATOM 932 O O . LYS A 1 110 ? 3.602 6.353 -13.408 1.00 85.94 110 LYS A O 1
ATOM 937 N N . VAL A 1 111 ? 3.906 5.405 -11.396 1.00 81.62 111 VAL A N 1
ATOM 938 C CA . VAL A 1 111 ? 4.777 4.315 -11.865 1.00 81.62 111 VAL A CA 1
ATOM 939 C C . VAL A 1 111 ? 4.061 3.395 -12.858 1.00 81.62 111 VAL A C 1
ATOM 941 O O . VAL A 1 111 ? 4.671 2.973 -13.840 1.00 81.62 111 VAL A O 1
ATOM 944 N N . ILE A 1 112 ? 2.778 3.107 -12.623 1.00 77.81 112 ILE A N 1
ATOM 945 C CA . ILE A 1 112 ? 1.974 2.209 -13.467 1.00 77.81 112 ILE A CA 1
ATOM 946 C C . ILE A 1 112 ? 1.507 2.913 -14.740 1.00 77.81 112 ILE A C 1
ATOM 948 O O . ILE A 1 112 ? 1.624 2.378 -15.841 1.00 77.81 112 ILE A O 1
ATOM 952 N N . PHE A 1 113 ? 0.952 4.119 -14.600 1.00 74.25 113 PHE A N 1
ATOM 953 C CA . PHE A 1 113 ? 0.254 4.791 -15.695 1.00 74.25 113 PHE A CA 1
ATOM 954 C C . PHE A 1 113 ? 1.161 5.693 -16.532 1.00 74.25 113 PHE A C 1
ATOM 956 O O . PHE A 1 113 ? 0.770 6.100 -17.626 1.00 74.25 113 PHE A O 1
ATOM 963 N N . ASN A 1 114 ? 2.381 5.980 -16.073 1.00 70.62 114 ASN A N 1
ATOM 964 C CA . ASN A 1 114 ? 3.369 6.710 -16.853 1.00 70.62 114 ASN A CA 1
ATOM 965 C C . ASN A 1 114 ? 4.478 5.772 -17.350 1.00 70.62 114 ASN A C 1
ATOM 967 O O . ASN A 1 114 ? 5.565 5.687 -16.781 1.00 70.62 114 ASN A O 1
ATOM 971 N N . LYS A 1 115 ? 4.203 5.110 -18.481 1.00 57.41 115 LYS A N 1
ATOM 972 C CA . LYS A 1 115 ? 5.132 4.193 -19.170 1.00 57.41 115 LYS A CA 1
ATOM 973 C C . LYS A 1 115 ? 6.440 4.857 -19.633 1.00 57.41 115 LYS A C 1
ATOM 975 O O . LYS A 1 115 ? 7.358 4.157 -20.045 1.00 57.41 115 LYS A O 1
ATOM 980 N N . ALA A 1 116 ? 6.541 6.190 -19.580 1.00 56.75 116 ALA A N 1
ATOM 981 C CA . ALA A 1 116 ? 7.758 6.921 -19.927 1.00 56.75 116 ALA A CA 1
ATOM 982 C C . ALA A 1 116 ? 8.794 6.956 -18.787 1.00 56.75 116 ALA A C 1
ATOM 984 O O . ALA A 1 116 ? 9.925 7.389 -19.007 1.00 56.75 116 ALA A O 1
ATOM 985 N N . ILE A 1 117 ? 8.449 6.510 -17.570 1.00 59.69 117 ILE A N 1
ATOM 986 C CA . ILE A 1 117 ? 9.354 6.585 -16.419 1.00 59.69 117 ILE A CA 1
ATOM 987 C C . ILE A 1 117 ? 10.207 5.315 -16.294 1.00 59.69 117 ILE A C 1
ATOM 989 O O . ILE A 1 117 ? 10.085 4.545 -15.346 1.00 59.69 117 ILE A O 1
ATOM 993 N N . TYR A 1 118 ? 11.133 5.127 -17.233 1.00 56.38 118 TYR A N 1
ATOM 994 C CA . TYR A 1 118 ? 12.081 4.003 -17.203 1.00 56.38 118 TYR A CA 1
ATOM 995 C C . TYR A 1 118 ? 13.090 4.081 -16.032 1.00 56.38 118 TYR A C 1
ATOM 997 O O . TYR A 1 118 ? 13.703 3.082 -15.676 1.00 56.38 118 TYR A O 1
ATOM 1005 N N . ASN A 1 119 ? 13.235 5.258 -15.404 1.00 65.00 119 ASN A N 1
ATOM 1006 C CA . ASN A 1 119 ? 14.209 5.540 -14.338 1.00 65.00 119 ASN A CA 1
ATOM 1007 C C . ASN A 1 119 ? 13.560 5.886 -12.985 1.00 65.00 119 ASN A C 1
ATOM 1009 O O . ASN A 1 119 ? 14.150 6.612 -12.182 1.00 65.00 119 ASN A O 1
ATOM 1013 N N . TYR A 1 120 ? 12.328 5.439 -12.723 1.00 71.00 120 TYR A N 1
ATOM 1014 C CA . TYR A 1 120 ? 11.709 5.716 -11.426 1.00 71.00 120 TYR A CA 1
ATOM 1015 C C . TYR A 1 120 ? 12.504 5.014 -10.311 1.00 71.00 120 TYR A C 1
ATOM 1017 O O . TYR A 1 120 ? 12.840 3.838 -10.473 1.00 71.00 120 TYR A O 1
ATOM 1025 N N . PRO A 1 121 ? 12.793 5.666 -9.169 1.00 76.81 121 PRO A N 1
ATOM 1026 C CA . PRO A 1 121 ? 13.544 5.048 -8.079 1.00 76.81 121 PRO A CA 1
ATOM 1027 C C . PRO A 1 121 ? 12.673 4.026 -7.323 1.00 76.81 121 PRO A C 1
ATOM 1029 O O . PRO A 1 121 ? 12.201 4.264 -6.210 1.00 76.81 121 PRO A O 1
ATOM 1032 N N . LEU A 1 122 ? 12.440 2.861 -7.939 1.00 80.06 122 LEU A N 1
ATOM 1033 C CA . LEU A 1 122 ? 11.598 1.784 -7.401 1.00 80.06 122 LEU A CA 1
ATOM 1034 C C . LEU A 1 122 ? 12.111 1.277 -6.047 1.00 80.06 122 LEU A C 1
ATOM 1036 O O . LEU A 1 122 ? 11.311 0.941 -5.177 1.00 80.06 122 LEU A O 1
ATOM 1040 N N . VAL A 1 123 ? 13.432 1.277 -5.842 1.00 81.81 123 VAL A N 1
ATOM 1041 C CA . VAL A 1 123 ? 14.053 0.909 -4.560 1.00 81.81 123 VAL A CA 1
ATOM 1042 C C . VAL A 1 123 ? 13.628 1.869 -3.448 1.00 81.81 123 VAL A C 1
ATOM 1044 O O . VAL A 1 123 ? 13.202 1.413 -2.388 1.00 81.81 123 VAL A O 1
ATOM 1047 N N . ASP A 1 124 ? 13.658 3.180 -3.692 1.00 85.06 124 ASP A N 1
ATOM 1048 C CA . ASP A 1 124 ? 13.249 4.176 -2.696 1.00 85.06 124 ASP A CA 1
ATOM 1049 C C . ASP A 1 124 ? 11.754 4.077 -2.394 1.00 85.06 124 ASP A C 1
ATOM 1051 O O . ASP A 1 124 ? 11.343 4.129 -1.233 1.00 85.06 124 ASP A O 1
ATOM 1055 N N . LEU A 1 125 ? 10.924 3.889 -3.426 1.00 87.44 125 LEU A N 1
ATOM 1056 C CA . LEU A 1 125 ? 9.490 3.668 -3.244 1.00 87.44 125 LEU A CA 1
ATOM 1057 C C . LEU A 1 125 ? 9.230 2.421 -2.397 1.00 87.44 125 LEU A C 1
ATOM 1059 O O . LEU A 1 125 ? 8.453 2.483 -1.446 1.00 87.44 125 LEU A O 1
ATOM 1063 N N . ARG A 1 126 ? 9.923 1.318 -2.685 1.00 86.44 126 ARG A N 1
ATOM 1064 C CA . ARG A 1 126 ? 9.837 0.084 -1.904 1.00 86.44 126 ARG A CA 1
ATOM 1065 C C . ARG A 1 126 ? 10.202 0.313 -0.438 1.00 86.44 126 ARG A C 1
ATOM 1067 O O . ARG A 1 126 ? 9.479 -0.152 0.439 1.00 86.44 126 ARG A O 1
ATOM 1074 N N . LEU A 1 127 ? 11.282 1.043 -0.153 1.00 87.25 127 LEU A N 1
ATOM 1075 C CA . LEU A 1 127 ? 11.689 1.353 1.223 1.00 87.25 127 LEU A CA 1
ATOM 1076 C C . LEU A 1 127 ? 10.625 2.178 1.963 1.00 87.25 127 LEU A C 1
ATOM 1078 O O . LEU A 1 127 ? 10.282 1.854 3.1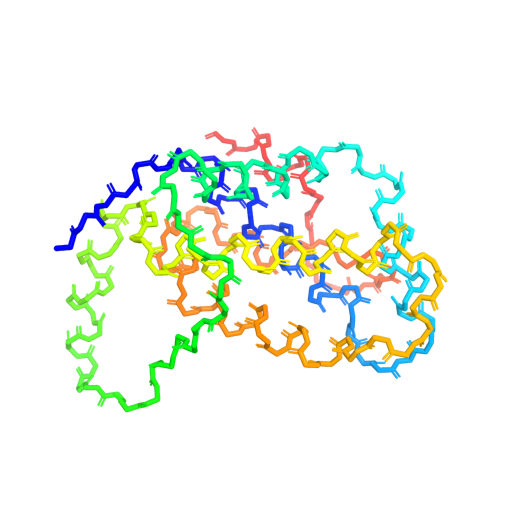02 1.00 87.25 127 LEU A O 1
ATOM 1082 N N . LYS A 1 128 ? 10.050 3.191 1.304 1.00 91.56 128 LYS A N 1
ATOM 1083 C CA . LYS A 1 128 ? 8.958 4.012 1.858 1.00 91.56 128 LYS A CA 1
ATOM 1084 C C . LYS A 1 128 ? 7.695 3.188 2.126 1.00 91.56 128 LYS A C 1
ATOM 1086 O O . LYS A 1 128 ? 7.082 3.319 3.186 1.00 91.56 128 LYS A O 1
ATOM 1091 N N . ILE A 1 129 ? 7.330 2.307 1.193 1.00 91.69 129 ILE A N 1
ATOM 1092 C CA . ILE A 1 129 ? 6.219 1.360 1.342 1.00 91.69 129 ILE A CA 1
ATOM 1093 C C . ILE A 1 129 ? 6.468 0.432 2.538 1.00 91.69 129 ILE A C 1
ATOM 1095 O O . ILE A 1 129 ? 5.614 0.327 3.419 1.00 91.69 129 ILE A O 1
ATOM 1099 N N . GLY A 1 130 ? 7.654 -0.182 2.592 1.00 88.31 130 GLY A N 1
ATOM 1100 C CA . GLY A 1 130 ? 8.105 -1.061 3.669 1.00 88.31 130 GLY A CA 1
ATOM 1101 C C . GLY A 1 130 ? 8.021 -0.409 5.041 1.00 88.31 130 GLY A C 1
ATOM 1102 O O . GLY A 1 130 ? 7.492 -1.002 5.980 1.00 88.31 130 GLY A O 1
ATOM 1103 N N . ASN A 1 131 ? 8.497 0.830 5.157 1.00 89.69 131 ASN A N 1
ATOM 1104 C CA . ASN A 1 131 ? 8.407 1.604 6.390 1.00 89.69 131 ASN A CA 1
ATOM 1105 C C . ASN A 1 131 ? 6.939 1.807 6.805 1.00 89.69 131 ASN A C 1
ATOM 1107 O O . ASN A 1 131 ? 6.563 1.491 7.933 1.00 89.69 131 ASN A O 1
ATOM 1111 N N . PHE A 1 132 ? 6.084 2.247 5.879 1.00 91.94 132 PHE A N 1
ATOM 1112 C CA . PHE A 1 132 ? 4.692 2.556 6.189 1.00 91.94 132 PHE A CA 1
ATOM 1113 C C . PHE A 1 132 ? 3.868 1.323 6.581 1.00 91.94 132 PHE A C 1
ATOM 1115 O O . PHE A 1 132 ? 3.198 1.341 7.616 1.00 91.94 132 PHE A O 1
ATOM 1122 N N . TYR A 1 133 ? 3.905 0.226 5.812 1.00 88.31 133 TYR A N 1
ATOM 1123 C CA . TYR A 1 133 ? 3.039 -0.912 6.137 1.00 88.31 133 TYR A CA 1
ATOM 1124 C C . TYR A 1 133 ? 3.483 -1.648 7.410 1.00 88.31 133 TYR A C 1
ATOM 1126 O O . TYR A 1 133 ? 2.621 -2.134 8.142 1.00 88.31 133 TYR A O 1
ATOM 1134 N N . ASN A 1 134 ? 4.786 -1.697 7.721 1.00 84.44 134 ASN A N 1
ATOM 1135 C CA . ASN A 1 134 ? 5.285 -2.343 8.941 1.00 84.44 134 ASN A CA 1
ATOM 1136 C C . ASN A 1 134 ? 5.011 -1.501 10.194 1.00 84.44 134 ASN A C 1
ATOM 1138 O O . ASN A 1 134 ? 4.625 -2.036 11.235 1.00 84.44 134 ASN A O 1
ATOM 1142 N N . ASN A 1 135 ? 5.180 -0.181 10.102 1.00 83.81 135 ASN A N 1
ATOM 1143 C CA . ASN A 1 135 ? 5.103 0.693 11.272 1.00 83.81 135 ASN A CA 1
ATOM 1144 C C . ASN A 1 135 ? 3.685 1.233 11.512 1.00 83.81 135 ASN A C 1
ATOM 1146 O O . ASN A 1 135 ? 3.289 1.441 12.658 1.00 83.81 135 ASN A O 1
ATOM 1150 N N . VAL A 1 136 ? 2.884 1.404 10.459 1.00 87.94 136 VAL A N 1
ATOM 1151 C CA . VAL A 1 136 ? 1.544 1.998 10.556 1.00 87.94 136 VAL A CA 1
ATOM 1152 C C . VAL A 1 136 ? 0.455 0.957 10.347 1.00 87.94 136 VAL A C 1
ATOM 1154 O O . VAL A 1 136 ? -0.356 0.717 11.243 1.00 87.94 136 VAL A O 1
ATOM 1157 N N . LEU A 1 137 ? 0.412 0.339 9.166 1.00 88.56 137 LEU A N 1
ATOM 1158 C CA . LEU A 1 137 ? -0.739 -0.479 8.773 1.00 88.56 137 LEU A CA 1
ATOM 1159 C C . LEU A 1 137 ? -0.816 -1.789 9.561 1.00 88.56 137 LEU A C 1
ATOM 1161 O O . LEU A 1 137 ? -1.896 -2.145 10.028 1.00 88.56 137 LEU A O 1
ATOM 1165 N N . MET A 1 138 ? 0.316 -2.461 9.794 1.00 84.56 138 MET A N 1
ATOM 1166 C CA . MET A 1 138 ? 0.372 -3.716 10.554 1.00 84.56 138 MET A CA 1
ATOM 1167 C C . MET A 1 138 ? -0.246 -3.576 11.950 1.00 84.56 138 MET A C 1
ATOM 1169 O O . MET A 1 138 ? -0.976 -4.459 12.394 1.00 84.56 138 MET A O 1
ATOM 1173 N N . GLN A 1 139 ? -0.010 -2.448 12.626 1.00 80.69 139 GLN A N 1
ATOM 1174 C CA . GLN A 1 139 ? -0.538 -2.200 13.973 1.00 80.69 139 GLN A CA 1
ATOM 1175 C C . GLN A 1 139 ? -2.065 -2.009 13.992 1.00 80.69 139 GLN A C 1
ATOM 1177 O O . GLN A 1 139 ? -2.690 -2.102 15.051 1.00 80.69 139 GLN A O 1
ATOM 1182 N N . LYS A 1 140 ? -2.675 -1.750 12.828 1.00 83.19 140 LYS A N 1
ATOM 1183 C CA . LYS A 1 140 ? -4.115 -1.511 12.659 1.00 83.19 140 LYS A CA 1
ATOM 1184 C C . LYS A 1 140 ? -4.874 -2.759 12.190 1.00 83.19 140 LYS A C 1
ATOM 1186 O O . LYS A 1 140 ? -6.104 -2.757 12.237 1.00 83.19 140 LYS A O 1
ATOM 1191 N N . LEU A 1 141 ? -4.173 -3.824 11.784 1.00 82.12 141 LEU A N 1
ATOM 1192 C CA . LEU A 1 141 ? -4.778 -5.087 11.352 1.00 82.12 141 LEU A CA 1
ATOM 1193 C C . LEU A 1 141 ? -5.273 -5.943 12.526 1.00 82.12 141 LEU A C 1
ATOM 1195 O O . LEU A 1 141 ? -4.731 -5.936 13.637 1.00 82.12 141 LEU A O 1
ATOM 1199 N N . HIS A 1 142 ? -6.307 -6.746 12.277 1.00 80.00 142 HIS A N 1
ATOM 1200 C CA . HIS A 1 142 ? -6.722 -7.792 13.209 1.00 80.00 142 HIS A CA 1
ATOM 1201 C C . HIS A 1 142 ? -5.734 -8.954 13.131 1.00 80.00 142 HIS A C 1
ATOM 1203 O O . HIS A 1 142 ? -5.211 -9.272 12.068 1.00 80.00 142 HIS A O 1
ATOM 1209 N N . LYS A 1 143 ? -5.547 -9.671 14.247 1.00 76.81 143 LYS A N 1
ATOM 1210 C CA . LYS A 1 143 ? -4.677 -10.863 14.287 1.00 76.81 143 LYS A CA 1
ATOM 1211 C C . LYS A 1 143 ? -5.065 -11.911 13.237 1.00 76.81 143 LYS A C 1
ATOM 1213 O O . LYS A 1 143 ? -4.178 -12.531 12.663 1.00 76.81 143 LYS A O 1
ATOM 1218 N N . LYS A 1 144 ? -6.369 -12.089 12.973 1.00 77.31 144 LYS A N 1
ATOM 1219 C CA . LYS A 1 144 ? -6.871 -13.028 11.951 1.00 77.31 144 LYS A CA 1
ATOM 1220 C C . LYS A 1 144 ? -6.402 -12.671 10.533 1.00 77.31 144 LYS A C 1
ATOM 1222 O O . LYS A 1 144 ? -6.225 -13.560 9.706 1.00 77.31 144 LYS A O 1
ATOM 1227 N N . ASP A 1 145 ? -6.120 -11.393 10.290 1.00 77.25 145 ASP A N 1
ATOM 1228 C CA . ASP A 1 145 ? -5.736 -10.865 8.982 1.00 77.25 145 ASP A CA 1
ATOM 1229 C C . ASP A 1 145 ? -4.217 -10.759 8.807 1.00 77.25 145 ASP A C 1
ATOM 1231 O O . ASP A 1 145 ? -3.746 -10.374 7.744 1.00 77.25 145 ASP A O 1
ATOM 1235 N N . TYR A 1 146 ? -3.416 -11.203 9.786 1.00 76.56 146 TYR A N 1
ATOM 1236 C CA . TYR A 1 146 ? -1.955 -11.301 9.634 1.00 76.56 146 TYR A CA 1
ATOM 1237 C C . TYR A 1 146 ? -1.551 -12.328 8.562 1.00 76.56 146 TYR A C 1
ATOM 1239 O O . TYR A 1 146 ? -0.420 -12.336 8.087 1.00 76.56 146 TYR A O 1
ATOM 1247 N N . ARG A 1 147 ? -2.487 -13.162 8.099 1.00 71.81 147 ARG A N 1
ATOM 1248 C CA . ARG A 1 147 ? -2.321 -13.960 6.876 1.00 71.81 147 ARG A CA 1
ATOM 1249 C C . ARG A 1 147 ? -2.075 -13.111 5.623 1.00 71.81 147 ARG A C 1
ATOM 1251 O O . ARG A 1 147 ? -1.492 -13.631 4.684 1.00 71.81 147 ARG A O 1
ATOM 1258 N N . ALA A 1 148 ? -2.429 -11.821 5.620 1.00 74.00 148 ALA A N 1
ATOM 1259 C CA . ALA A 1 148 ? -2.114 -10.893 4.532 1.00 74.00 148 ALA A CA 1
ATOM 1260 C C . ALA A 1 148 ? -0.598 -10.737 4.288 1.00 74.00 148 ALA A C 1
ATOM 1262 O O . ALA A 1 148 ? -0.187 -10.352 3.198 1.00 74.00 148 ALA A O 1
ATOM 1263 N N . PHE A 1 149 ? 0.250 -11.092 5.264 1.00 71.31 149 PHE A N 1
ATOM 1264 C CA . PHE A 1 149 ? 1.702 -11.188 5.068 1.00 71.31 149 PHE A CA 1
ATOM 1265 C C . PHE A 1 149 ? 2.119 -12.332 4.142 1.00 71.31 149 PHE A C 1
ATOM 1267 O O . PHE A 1 149 ? 3.196 -12.274 3.551 1.00 71.31 149 PHE A O 1
ATOM 1274 N N . ARG A 1 150 ? 1.279 -13.364 4.028 1.00 68.00 150 ARG A N 1
ATOM 1275 C CA . ARG A 1 150 ? 1.488 -14.536 3.176 1.00 68.00 150 ARG A CA 1
ATOM 1276 C C . ARG A 1 150 ? 0.841 -14.350 1.807 1.00 68.00 150 ARG A C 1
ATOM 1278 O O . ARG A 1 150 ? 0.393 -15.323 1.212 1.00 68.00 150 ARG A O 1
ATOM 1285 N N . ILE A 1 151 ? 0.704 -13.117 1.328 1.00 70.81 151 ILE A N 1
ATOM 1286 C CA . ILE A 1 151 ? 0.156 -12.926 -0.007 1.00 70.81 151 ILE A CA 1
ATOM 1287 C C . ILE A 1 151 ? 1.129 -13.476 -1.061 1.00 70.81 151 ILE A C 1
ATOM 1289 O O . ILE A 1 151 ? 2.344 -13.362 -0.904 1.00 70.81 151 ILE A O 1
ATOM 1293 N N . GLU A 1 152 ? 0.578 -14.123 -2.088 1.00 63.19 152 GLU A N 1
ATOM 1294 C CA . GLU A 1 152 ? 1.326 -14.661 -3.230 1.00 63.19 152 GLU A CA 1
ATOM 1295 C C . GLU A 1 152 ? 2.201 -13.600 -3.883 1.00 63.19 152 GLU A C 1
ATOM 1297 O O . GLU A 1 152 ? 1.693 -12.553 -4.275 1.00 63.19 152 GLU A O 1
ATOM 1302 N N . HIS A 1 153 ? 3.492 -13.895 -4.042 1.00 64.88 153 HIS A N 1
ATOM 1303 C CA . HIS A 1 153 ? 4.322 -13.167 -4.996 1.00 64.88 153 HIS A CA 1
ATOM 1304 C C . HIS A 1 153 ? 3.814 -13.486 -6.400 1.00 64.88 153 HIS A C 1
ATOM 1306 O O . HIS A 1 153 ? 3.517 -14.644 -6.690 1.00 64.88 153 HIS A O 1
ATOM 1312 N N . PHE A 1 154 ? 3.734 -12.485 -7.268 1.00 57.53 154 PHE A N 1
ATOM 1313 C CA . PHE A 1 154 ? 3.101 -12.651 -8.571 1.00 57.53 154 PHE A CA 1
ATOM 1314 C C . PHE A 1 154 ? 3.865 -13.627 -9.492 1.00 57.53 154 PHE A C 1
ATOM 1316 O O . PHE A 1 154 ? 3.230 -14.439 -10.157 1.00 57.53 154 PHE A O 1
ATOM 1323 N N . GLN A 1 155 ? 5.207 -13.636 -9.467 1.00 55.28 155 GLN A N 1
ATOM 1324 C CA . GLN A 1 155 ? 6.024 -14.560 -10.276 1.00 55.28 155 GLN A CA 1
ATOM 1325 C C . GLN A 1 155 ? 6.899 -15.555 -9.490 1.00 55.28 155 GLN A C 1
ATOM 1327 O O . GLN A 1 155 ? 7.617 -16.342 -10.108 1.00 55.28 155 GLN A O 1
ATOM 1332 N N . GLN A 1 156 ? 6.846 -15.605 -8.149 1.00 52.50 156 GLN A N 1
ATOM 1333 C CA . GLN A 1 156 ? 7.561 -16.652 -7.397 1.00 52.50 156 GLN A CA 1
ATOM 1334 C C . GLN A 1 156 ? 6.645 -17.813 -6.996 1.00 52.50 156 GLN A C 1
ATOM 1336 O O . GLN A 1 156 ? 5.866 -17.716 -6.048 1.00 52.50 156 GLN A O 1
ATOM 1341 N N . HIS A 1 157 ? 6.856 -18.975 -7.618 1.00 46.03 157 HIS A N 1
ATOM 1342 C CA . HIS A 1 157 ? 6.490 -20.265 -7.032 1.00 46.03 157 HIS A CA 1
ATOM 1343 C C . HIS A 1 157 ? 7.489 -20.609 -5.916 1.00 46.03 157 HIS A C 1
ATOM 1345 O O . HIS A 1 157 ? 8.538 -21.199 -6.168 1.00 46.03 157 HIS A O 1
ATOM 1351 N N . SER A 1 158 ? 7.196 -20.217 -4.675 1.00 43.91 158 SER A N 1
ATOM 1352 C CA . SER A 1 158 ? 7.997 -20.608 -3.506 1.00 43.91 158 SER A CA 1
ATOM 1353 C C . SER A 1 158 ? 7.191 -21.471 -2.535 1.00 43.91 158 SER A C 1
ATOM 1355 O O . SER A 1 158 ? 5.966 -21.497 -2.561 1.00 43.91 158 SER A O 1
ATOM 1357 N N . TRP A 1 159 ? 7.895 -22.205 -1.674 1.00 44.19 159 TRP A N 1
ATOM 1358 C CA . TRP A 1 159 ? 7.376 -23.299 -0.839 1.00 44.19 159 TRP A CA 1
ATOM 1359 C C . TRP A 1 159 ? 6.578 -22.811 0.387 1.00 44.19 159 TRP A C 1
ATOM 1361 O O . TRP A 1 159 ? 6.279 -23.580 1.301 1.00 44.19 159 TRP A O 1
ATOM 1371 N N . LEU A 1 160 ? 6.267 -21.514 0.435 1.00 48.69 160 LEU A N 1
ATOM 1372 C CA . LEU A 1 160 ? 5.485 -20.872 1.483 1.00 48.69 160 LEU A CA 1
ATOM 1373 C C . LEU A 1 160 ? 3.993 -20.995 1.158 1.00 48.69 160 LEU A C 1
ATOM 1375 O O . LEU A 1 160 ? 3.579 -20.828 0.019 1.00 48.69 160 LEU A O 1
ATOM 1379 N N . THR A 1 161 ? 3.161 -21.264 2.167 1.00 52.75 161 THR A N 1
ATOM 1380 C CA . THR A 1 161 ? 1.701 -21.277 1.997 1.00 52.75 161 THR A CA 1
ATOM 1381 C C . THR A 1 161 ? 1.204 -19.858 1.744 1.00 52.75 161 THR A C 1
ATOM 1383 O O . THR A 1 161 ? 1.044 -19.081 2.689 1.00 52.75 161 THR A O 1
ATOM 1386 N N . THR A 1 162 ? 0.982 -19.520 0.484 1.00 60.59 162 THR A N 1
ATOM 1387 C CA . THR A 1 162 ? 0.543 -18.197 0.056 1.00 60.59 162 THR A CA 1
ATOM 1388 C C . THR A 1 162 ? -0.976 -18.131 -0.187 1.00 60.59 162 THR A C 1
ATOM 1390 O O . THR A 1 162 ? -1.651 -19.162 -0.232 1.00 60.59 162 THR A O 1
ATOM 1393 N N . LEU A 1 163 ? -1.555 -16.926 -0.255 1.00 59.38 163 LEU A N 1
ATOM 1394 C CA . LEU A 1 163 ? -2.980 -16.701 -0.554 1.00 59.38 163 LEU A CA 1
ATOM 1395 C C . LEU A 1 163 ? -3.150 -15.622 -1.634 1.00 59.38 163 LEU A C 1
ATOM 1397 O O . LEU A 1 163 ? -2.423 -14.628 -1.614 1.00 59.38 163 LEU A O 1
ATOM 1401 N N . SER A 1 164 ? -4.141 -15.774 -2.520 1.00 64.88 164 SER A N 1
ATOM 1402 C CA . SER A 1 164 ? -4.555 -14.704 -3.437 1.00 64.88 164 SER A CA 1
ATOM 1403 C C . SER A 1 164 ? -5.230 -13.547 -2.686 1.00 64.88 164 SER A C 1
ATOM 1405 O O . SER A 1 164 ? -5.667 -13.691 -1.539 1.00 64.88 164 SER A O 1
ATOM 1407 N N . PHE A 1 165 ? -5.320 -12.377 -3.326 1.00 66.62 165 PHE A N 1
ATOM 1408 C CA . PHE A 1 165 ? -5.978 -11.203 -2.744 1.00 66.62 165 PHE A CA 1
ATOM 1409 C C . PHE A 1 165 ? -7.459 -11.478 -2.475 1.00 66.62 165 PHE A C 1
ATOM 1411 O O . PHE A 1 165 ? -7.944 -11.210 -1.378 1.00 66.62 165 PHE A O 1
ATOM 1418 N N . GLU A 1 166 ? -8.155 -12.047 -3.459 1.00 70.50 166 GLU A N 1
ATOM 1419 C CA . GLU A 1 166 ? -9.574 -12.395 -3.401 1.00 70.50 166 GLU A CA 1
ATOM 1420 C C . GLU A 1 166 ? -9.825 -13.325 -2.222 1.00 70.50 166 GLU A C 1
ATOM 1422 O O . GLU A 1 166 ? -10.652 -13.034 -1.364 1.00 70.50 166 GLU A O 1
ATOM 1427 N N . LYS A 1 167 ? -8.991 -14.359 -2.083 1.00 69.44 167 LYS A N 1
ATOM 1428 C CA . LYS A 1 167 ? -9.075 -15.312 -0.982 1.00 69.44 167 LYS A CA 1
ATOM 1429 C C . LYS A 1 167 ? -8.861 -14.646 0.379 1.00 69.44 167 LYS A C 1
ATOM 1431 O O . LYS A 1 167 ? -9.551 -14.982 1.335 1.00 69.44 167 LYS A O 1
ATOM 1436 N N . ILE A 1 168 ? -7.942 -13.682 0.503 1.00 66.62 168 ILE A N 1
ATOM 1437 C CA . ILE A 1 168 ? -7.764 -12.916 1.754 1.00 66.62 168 ILE A CA 1
ATOM 1438 C C . ILE A 1 168 ? -9.013 -12.078 2.072 1.00 66.62 168 ILE A C 1
ATOM 1440 O O . ILE A 1 168 ? -9.377 -11.960 3.244 1.00 66.62 168 ILE A O 1
ATOM 1444 N N . MET A 1 169 ? -9.669 -11.529 1.050 1.00 72.25 169 MET A N 1
ATOM 1445 C CA . MET A 1 169 ? -10.852 -10.675 1.180 1.00 72.25 169 MET A CA 1
ATOM 1446 C C . MET A 1 169 ? -12.163 -11.453 1.378 1.00 72.25 169 MET A C 1
ATOM 1448 O O . MET A 1 169 ? -13.085 -10.908 1.975 1.00 72.25 169 MET A O 1
ATOM 1452 N N . GLU A 1 170 ? -12.249 -12.706 0.927 1.00 69.44 170 GLU A N 1
ATOM 1453 C CA . GLU A 1 170 ? -13.418 -13.588 1.078 1.00 69.44 170 GLU A CA 1
ATOM 1454 C C . GLU A 1 170 ? -13.572 -14.150 2.498 1.00 69.44 170 GLU A C 1
ATOM 1456 O O . GLU A 1 170 ? -14.683 -14.380 2.961 1.00 69.44 170 GLU A O 1
ATOM 1461 N N . TYR A 1 171 ? -12.472 -14.338 3.233 1.00 56.62 171 TYR A N 1
ATOM 1462 C CA . TYR A 1 171 ? -12.494 -14.836 4.618 1.00 56.62 171 TYR A CA 1
ATOM 1463 C C . TYR A 1 171 ? -12.859 -13.765 5.671 1.00 56.62 171 TYR A C 1
ATOM 1465 O O . TYR A 1 171 ? -12.391 -13.844 6.821 1.00 56.62 171 TYR A O 1
ATOM 1473 N N . LYS A 1 172 ? -13.600 -12.729 5.276 1.00 52.22 172 LYS A N 1
ATOM 1474 C CA . LYS A 1 172 ? -14.038 -11.643 6.160 1.00 52.22 172 LYS A CA 1
ATOM 1475 C C . LYS A 1 172 ? -15.158 -12.093 7.083 1.00 52.22 172 LYS A C 1
ATOM 1477 O O . LYS A 1 172 ? -14.982 -11.834 8.305 1.00 52.22 172 LYS A O 1
#

Sequence (172 aa):
MKKTVIEYDKILELFITLRQVDLSIVVGRPENYQELLSYFDERKYISPCLQYFVAKCKEHKLPLVYQEHNYAGQPKLFSQVIFNFWNRWHRSLINHELMTAGYLCAEIEKVIFNKAIYNYPLVDLRLKIGNFYNNVLMQKLHKKDYRAFRIEHFQQHSWLTTLSFEKIMEYK

Secondary structure (DSSP, 8-state):
--EE---HHHHHHHHHHHHHHHHHTTTS-HHHHHHHHHHHHH-TTHHHHHHHHHHHHHHTT-----------S---HHHHHHHHHHHHH--SEEHHHHHHHHHHHHHHHHHHH-TT-TT--HHHHHHHHHHHIIIIIGGGS-GGGGGGGGBPPSS---SS--B-HHHHHHT-

Foldseek 3Di:
DDFDADDLLLLLLLLLLLLQLLLLLPDDDLVSLVLLLVVVVVDPVNLVSLVVLLVVCVVVVHAQDQDQLDPPDDPPPVVVVVVLVVVLVVLTDGRNLSSNSNNLSVLSCCSNVVPVCSPDPSVVSSVSSVRSSVRPSVSNDDPVLVLSNQADRSPDPDPGPHDHPVRSSVVD